Protein AF-A0AA42IYS4-F1 (afdb_monomer_lite)

Secondary structure (DSSP, 8-state):
--HHHHHHHHHHHHHHHHHHHHHHHHHHHHHHHHHHHHHHHHHHHHHHHHHHHHHHHHHHHHHHHHTT---HHHHHHHHHHHHHHHHHHHHHHHHHHHS---HHHHHHHHHHHHHHHHHHHHHHHHHHHHH---HHHHHHHHHHHHHHHHHHHHHHTT-

Foldseek 3Di:
DDPVVVVVVVVVVVVVVVVVVVVVVVVVVVVVVVVLVVVLVVLLVLLVVLLVQLVVLLVVLVVCVVVVHASPVSLVSLVVSLVSLVVSLVVLVVCLVPDDDDPVSNLSSVLSNVLSVLSNLLSVLSNVLSPDPDVVSVVVSVVSNVVSSVSSVVSSVVD

Organism: NCBI:txid3018743

Sequence (159 aa):
MNKYRIKYYMHLLLICLLSVSFCMSILGKSVEAKGIENEIKVFYDEVSNLQKQIASTAESGYINFVHGKDNVNNLKVLAYYGEERNKLEDKLRKYKAETELNKVQLTSIERLITATSYLDLIITNLTSCLSSNEPLVQYELLATNAVSNFLVLQLLDTL

Structure (mmCIF, N/CA/C/O backbone):
data_AF-A0AA42IYS4-F1
#
_entry.id   AF-A0AA42IYS4-F1
#
loop_
_atom_site.group_PDB
_atom_site.id
_atom_site.type_symbol
_atom_site.label_atom_id
_atom_site.label_alt_id
_atom_site.label_comp_id
_atom_site.label_asym_id
_atom_site.label_entity_id
_atom_site.label_seq_id
_atom_site.pdbx_PDB_ins_code
_atom_site.Cartn_x
_atom_site.Cartn_y
_atom_site.Cartn_z
_atom_site.occupancy
_atom_site.B_iso_or_equiv
_atom_site.auth_seq_id
_atom_site.auth_comp_id
_atom_site.auth_asym_id
_atom_site.auth_atom_id
_atom_site.pdbx_PDB_model_num
ATOM 1 N N . MET A 1 1 ? -36.450 -16.185 64.863 1.00 53.59 1 MET A N 1
ATOM 2 C CA . MET A 1 1 ? -35.397 -15.860 63.868 1.00 53.59 1 MET A CA 1
ATOM 3 C C . MET A 1 1 ? -35.059 -14.380 63.953 1.00 53.59 1 MET A C 1
ATOM 5 O O . MET A 1 1 ? -35.958 -13.551 63.936 1.00 53.59 1 MET A O 1
ATOM 9 N N . ASN A 1 2 ? -33.781 -14.053 64.142 1.00 51.50 2 ASN A N 1
ATOM 10 C CA . ASN A 1 2 ? -33.334 -12.723 64.555 1.00 51.50 2 ASN A CA 1
ATOM 11 C C . ASN A 1 2 ? -33.376 -11.738 63.363 1.00 51.50 2 ASN A C 1
AT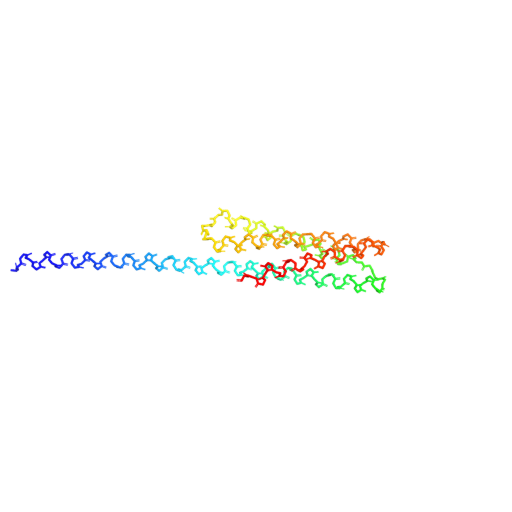OM 13 O O . ASN A 1 2 ? -32.618 -11.918 62.410 1.00 51.50 2 ASN A O 1
ATOM 17 N N . LYS A 1 3 ? -34.257 -10.719 63.393 1.00 56.28 3 LYS A N 1
ATOM 18 C CA . LYS A 1 3 ? -34.474 -9.734 62.298 1.00 56.28 3 LYS A CA 1
ATOM 19 C C . LYS A 1 3 ? -33.176 -9.081 61.793 1.00 56.28 3 LYS A C 1
ATOM 21 O O . LYS A 1 3 ? -33.082 -8.724 60.621 1.00 56.28 3 LYS A O 1
ATOM 26 N N . TYR A 1 4 ? -32.166 -8.976 62.655 1.00 57.12 4 TYR A N 1
ATOM 27 C CA . TYR A 1 4 ? -30.840 -8.450 62.324 1.00 57.12 4 TYR A CA 1
ATOM 28 C C . TYR A 1 4 ? -30.054 -9.335 61.350 1.00 57.12 4 TYR A C 1
ATOM 30 O O . TYR A 1 4 ? -29.372 -8.814 60.473 1.00 57.12 4 TYR A O 1
ATOM 38 N N . ARG A 1 5 ? -30.196 -10.665 61.438 1.00 57.94 5 ARG A N 1
ATOM 39 C CA . ARG A 1 5 ? -29.507 -11.594 60.530 1.00 57.94 5 ARG A CA 1
ATOM 40 C C . ARG A 1 5 ? -30.054 -11.493 59.108 1.00 57.94 5 ARG A C 1
ATOM 42 O O . ARG A 1 5 ? -29.278 -11.476 58.166 1.00 57.94 5 ARG A O 1
ATOM 49 N N . ILE A 1 6 ? -31.372 -11.342 58.954 1.00 70.12 6 ILE A N 1
ATOM 50 C CA . ILE A 1 6 ? -32.026 -11.230 57.637 1.00 70.12 6 ILE A CA 1
ATOM 51 C C . ILE A 1 6 ? -31.569 -9.963 56.898 1.00 70.12 6 ILE A C 1
ATOM 53 O O . ILE A 1 6 ? -31.252 -10.036 55.715 1.00 70.12 6 ILE A O 1
ATOM 57 N N . LYS A 1 7 ? -31.460 -8.818 57.589 1.00 69.81 7 LYS A N 1
ATOM 58 C CA . LYS A 1 7 ? -30.921 -7.583 56.990 1.00 69.81 7 LYS A CA 1
ATOM 59 C C . LYS A 1 7 ? -29.463 -7.740 56.550 1.00 69.81 7 LYS A C 1
ATOM 61 O O . LYS A 1 7 ? -29.108 -7.296 55.464 1.00 69.81 7 LYS A O 1
ATOM 66 N N . TYR A 1 8 ? -28.649 -8.409 57.365 1.00 70.44 8 TYR A N 1
ATOM 67 C CA . TYR A 1 8 ? -27.244 -8.660 57.051 1.00 70.44 8 TYR A CA 1
ATOM 68 C C . TYR A 1 8 ? -27.085 -9.572 55.825 1.00 70.44 8 TYR A C 1
ATOM 70 O O . TYR A 1 8 ? -26.310 -9.259 54.927 1.00 70.44 8 TYR A O 1
ATOM 78 N N . TYR A 1 9 ? -27.882 -10.644 55.734 1.00 73.75 9 TYR A N 1
ATOM 79 C CA . TYR A 1 9 ? -27.903 -11.521 54.559 1.00 73.75 9 TYR A CA 1
ATOM 80 C C . TYR A 1 9 ? -28.376 -10.792 53.296 1.00 73.75 9 TYR A C 1
ATOM 82 O O . TYR A 1 9 ? -27.782 -10.984 52.243 1.00 73.75 9 TYR A O 1
ATOM 90 N N . MET A 1 10 ? -29.376 -9.909 53.399 1.00 72.94 10 MET A N 1
ATOM 91 C CA . MET A 1 10 ? -29.828 -9.082 52.272 1.00 72.94 10 MET A CA 1
ATOM 92 C C . MET A 1 10 ? -28.733 -8.129 51.769 1.00 72.94 10 MET A C 1
ATOM 94 O O . MET A 1 10 ? -28.565 -7.970 50.564 1.00 72.94 10 MET A O 1
ATOM 98 N N . HIS A 1 11 ? -27.969 -7.500 52.669 1.00 71.31 11 HIS A N 1
ATOM 99 C CA . HIS A 1 11 ? -26.867 -6.607 52.283 1.00 71.31 11 HIS A CA 1
ATOM 100 C C . HIS A 1 11 ? -25.689 -7.376 51.677 1.00 71.31 11 HIS A C 1
ATOM 102 O O . HIS A 1 11 ? -25.129 -6.942 50.674 1.00 71.31 11 HIS A O 1
ATOM 108 N N . LEU A 1 12 ? -25.354 -8.543 52.233 1.00 74.81 12 LEU A N 1
ATOM 109 C CA . LEU A 1 12 ? -24.321 -9.418 51.681 1.00 74.81 12 LEU A CA 1
ATOM 110 C C . LEU A 1 12 ? -24.687 -9.888 50.263 1.00 74.81 12 LEU A C 1
ATOM 112 O O . LEU A 1 12 ? -23.852 -9.843 49.365 1.00 74.81 12 LEU A O 1
ATOM 116 N N . LEU A 1 13 ? -25.952 -10.265 50.046 1.00 76.50 13 LEU A N 1
ATOM 117 C CA . LEU A 1 13 ? -26.459 -10.676 48.736 1.00 76.50 13 LEU A CA 1
ATOM 118 C C . LEU A 1 13 ? -26.367 -9.537 47.708 1.00 76.50 13 LEU A C 1
ATOM 120 O O . LEU A 1 13 ? -25.962 -9.765 46.571 1.00 76.50 13 LEU A O 1
ATOM 124 N N . LEU A 1 14 ? -26.690 -8.305 48.117 1.00 80.81 14 LEU A N 1
ATOM 125 C CA . LEU A 1 14 ? -26.590 -7.118 47.265 1.00 80.81 14 LEU A CA 1
ATOM 126 C C . LEU A 1 14 ? -25.138 -6.834 46.847 1.00 80.81 14 LEU A C 1
ATOM 128 O O . LEU A 1 14 ? -24.878 -6.554 45.680 1.00 80.81 14 LEU A O 1
ATOM 132 N N . ILE A 1 15 ? -24.187 -6.955 47.779 1.00 77.00 15 ILE A N 1
ATOM 133 C CA . ILE A 1 15 ? -22.753 -6.780 47.500 1.00 77.00 15 ILE A CA 1
ATOM 134 C C . ILE A 1 15 ? -22.261 -7.851 46.518 1.00 77.00 15 ILE A C 1
ATOM 136 O O . ILE A 1 15 ? -21.532 -7.525 45.584 1.00 77.00 15 ILE A O 1
ATOM 140 N N . CYS A 1 16 ? -22.696 -9.105 46.679 1.00 69.00 16 CYS A N 1
ATOM 141 C CA . CYS A 1 16 ? -22.373 -10.187 45.747 1.00 69.00 16 CYS A CA 1
ATOM 142 C C . CYS A 1 16 ? -22.960 -9.965 44.344 1.00 69.00 16 CYS A C 1
ATOM 144 O O . CYS A 1 16 ? -22.304 -10.262 43.351 1.00 69.00 16 CYS A O 1
ATOM 146 N N . LEU A 1 17 ? -24.175 -9.425 44.232 1.00 70.56 17 LEU A N 1
ATOM 147 C CA . LEU A 1 17 ? -24.788 -9.133 42.931 1.00 70.56 17 LEU A CA 1
ATOM 148 C C . LEU A 1 17 ? -24.080 -7.977 42.210 1.00 70.56 17 LEU A C 1
ATOM 150 O O . LEU A 1 17 ? -23.849 -8.048 41.002 1.00 70.56 17 LEU A O 1
ATOM 154 N N . LEU A 1 18 ? -23.683 -6.939 42.950 1.00 66.75 18 LEU A N 1
ATOM 155 C CA . LEU A 1 18 ? -22.939 -5.804 42.400 1.00 66.75 18 LEU A CA 1
ATOM 156 C C . LEU A 1 18 ? -21.530 -6.202 41.942 1.00 66.75 18 LEU A C 1
ATOM 158 O O . LEU A 1 18 ? -21.090 -5.759 40.882 1.00 66.75 18 LEU A O 1
ATOM 162 N N . SER A 1 19 ? -20.835 -7.068 42.685 1.00 64.50 19 SER A N 1
ATOM 163 C CA . SER A 1 19 ? -19.503 -7.542 42.295 1.00 64.50 19 SER A CA 1
ATOM 164 C C . SER A 1 19 ? -19.539 -8.461 41.073 1.00 64.50 19 SER A C 1
ATOM 166 O O . SER A 1 19 ? -18.687 -8.330 40.196 1.00 64.50 19 SER A O 1
ATOM 168 N N . VAL A 1 20 ? -20.557 -9.319 40.940 1.00 62.84 20 VAL A N 1
ATOM 169 C CA . VAL A 1 20 ? -20.755 -10.135 39.729 1.00 62.84 20 VAL A CA 1
ATOM 170 C C . VAL A 1 20 ? -21.053 -9.256 38.509 1.00 62.84 20 VAL A C 1
ATOM 172 O O . VAL A 1 20 ? -20.449 -9.455 37.456 1.00 62.84 20 VAL A O 1
ATOM 175 N N . SER A 1 21 ? -21.913 -8.240 38.644 1.00 56.97 21 SER A N 1
ATOM 176 C CA . SER A 1 21 ? -22.195 -7.297 37.551 1.00 56.97 21 SER A CA 1
ATOM 177 C C . SER A 1 21 ? -20.960 -6.487 37.144 1.00 56.97 21 SER A C 1
ATOM 179 O O . SER A 1 21 ? -20.757 -6.240 35.957 1.00 56.97 21 SER A O 1
ATOM 181 N N . PHE A 1 22 ? -20.123 -6.087 38.105 1.00 55.88 22 PHE A N 1
ATOM 182 C CA . PHE A 1 22 ? -18.884 -5.360 37.833 1.00 55.88 22 PHE A CA 1
ATOM 183 C C . PHE A 1 22 ? -17.851 -6.241 37.110 1.00 55.88 22 PHE A C 1
ATOM 185 O O . PHE A 1 22 ? -17.255 -5.807 36.124 1.00 55.88 22 PHE A O 1
ATOM 192 N N . CYS A 1 23 ? -17.699 -7.503 37.524 1.00 55.66 23 CYS A N 1
ATOM 193 C CA . CYS A 1 23 ? -16.822 -8.470 36.857 1.00 55.66 23 CYS A CA 1
ATOM 194 C C . CYS A 1 23 ? -17.266 -8.783 35.417 1.00 55.66 23 CYS A C 1
ATOM 196 O O . CYS A 1 23 ? -16.421 -8.863 34.526 1.00 55.66 23 CYS A O 1
ATOM 198 N N . MET A 1 24 ? -18.574 -8.911 35.161 1.00 56.88 24 MET A N 1
ATOM 199 C CA . MET A 1 24 ? -19.095 -9.166 33.809 1.00 56.88 24 MET A CA 1
ATOM 200 C C . MET A 1 24 ? -18.868 -7.981 32.857 1.00 56.88 24 MET A C 1
ATOM 202 O O . MET A 1 24 ? -18.517 -8.191 31.698 1.00 56.88 24 MET A O 1
ATOM 206 N N . SER A 1 25 ? -18.9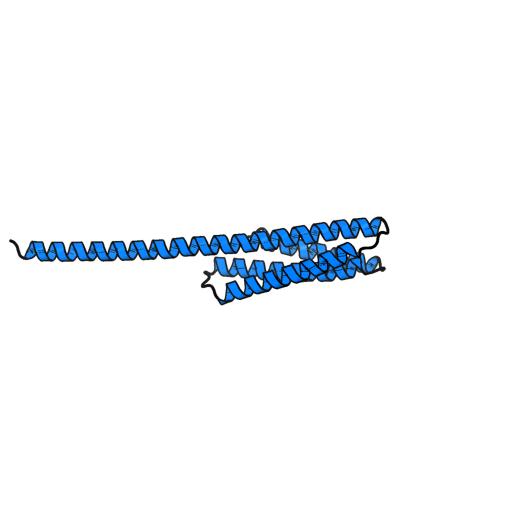75 -6.740 33.346 1.00 59.75 25 SER A N 1
ATOM 207 C CA . SER A 1 25 ? -18.674 -5.533 32.558 1.00 59.75 25 SER A CA 1
ATOM 208 C C . SER A 1 25 ? -17.192 -5.412 32.182 1.00 59.75 25 SER A C 1
ATOM 210 O O . SER A 1 25 ? -16.865 -4.901 31.112 1.00 59.75 25 SER A O 1
ATOM 212 N N . ILE A 1 26 ? -16.283 -5.891 33.040 1.00 57.94 26 ILE A N 1
ATOM 213 C CA . ILE A 1 26 ? -14.841 -5.932 32.747 1.00 57.94 26 ILE A CA 1
ATOM 214 C C . ILE A 1 26 ? -14.534 -7.015 31.704 1.00 57.94 26 ILE A C 1
ATOM 216 O O . ILE A 1 26 ? -13.778 -6.768 30.764 1.00 57.94 26 ILE A O 1
ATOM 220 N N . LEU A 1 27 ? -15.157 -8.191 31.831 1.00 49.78 27 LEU A N 1
ATOM 221 C CA . LEU A 1 27 ? -15.004 -9.287 30.874 1.00 49.78 27 LEU A CA 1
ATOM 222 C C . LEU A 1 27 ? -15.511 -8.903 29.475 1.00 49.78 27 LEU A C 1
ATOM 224 O O . LEU A 1 27 ? -14.774 -9.105 28.512 1.00 49.78 27 LEU A O 1
ATOM 228 N N . GLY A 1 28 ? -16.689 -8.277 29.358 1.00 52.91 28 GLY A N 1
ATOM 229 C CA . GLY A 1 28 ? -17.232 -7.801 28.076 1.00 52.91 28 GLY A CA 1
ATOM 230 C C . GLY A 1 28 ? -16.286 -6.849 27.334 1.00 52.91 28 GLY A C 1
ATOM 231 O O . GLY A 1 28 ? -15.951 -7.092 26.177 1.00 52.91 28 GLY A O 1
ATOM 232 N N . LYS A 1 29 ? -15.740 -5.848 28.038 1.00 52.69 29 LYS A N 1
ATOM 233 C CA . LYS A 1 29 ? -14.774 -4.894 27.465 1.00 52.69 29 LYS A CA 1
ATOM 234 C C . LYS A 1 29 ? -13.452 -5.545 27.055 1.00 52.69 29 LYS A C 1
ATOM 236 O O . LYS A 1 29 ? -12.855 -5.154 26.058 1.00 52.69 29 LYS A O 1
ATOM 241 N N . SER A 1 30 ? -12.983 -6.547 27.804 1.00 52.88 30 SER A N 1
ATOM 242 C CA . SER A 1 30 ? -11.754 -7.278 27.458 1.00 52.88 30 SER A CA 1
ATOM 243 C C . SER A 1 30 ? -11.903 -8.199 26.241 1.00 52.88 30 SER A C 1
ATOM 245 O O . SER A 1 30 ? -10.930 -8.417 25.521 1.00 52.88 30 SER A O 1
ATOM 247 N N . VAL A 1 31 ? -13.104 -8.734 25.994 1.00 59.66 31 VAL A N 1
ATOM 248 C CA . VAL A 1 31 ? -13.393 -9.572 24.821 1.00 59.66 31 VAL A CA 1
ATOM 249 C C . VAL A 1 31 ? -13.538 -8.705 23.567 1.00 59.66 31 VAL A C 1
ATOM 251 O O . VAL A 1 31 ? -12.959 -9.048 22.539 1.00 59.66 31 VAL A O 1
ATOM 254 N N . GLU A 1 32 ? -14.209 -7.552 23.662 1.00 59.09 32 GLU A N 1
ATOM 255 C CA . GLU A 1 32 ? -14.271 -6.563 22.572 1.00 59.09 32 GLU A CA 1
ATOM 256 C C . GLU A 1 32 ? -12.885 -6.003 22.218 1.00 59.09 32 GLU A C 1
ATOM 258 O O . GLU A 1 32 ? -12.536 -5.926 21.040 1.00 59.09 32 GLU A O 1
ATOM 263 N N . ALA A 1 33 ? -12.042 -5.706 23.216 1.00 60.22 33 ALA A N 1
ATOM 264 C CA . ALA A 1 33 ? -10.673 -5.243 22.983 1.00 60.22 33 ALA A CA 1
ATOM 265 C C . ALA A 1 33 ? -9.822 -6.262 22.197 1.00 60.22 33 ALA A C 1
ATOM 267 O O . ALA A 1 33 ? -9.107 -5.870 21.276 1.00 60.22 33 ALA A O 1
ATOM 268 N N . LYS A 1 34 ? -9.954 -7.567 22.490 1.00 66.44 34 LYS A N 1
ATOM 269 C CA . LYS A 1 34 ? -9.283 -8.635 21.721 1.00 66.44 34 LYS A CA 1
ATOM 270 C C . LYS A 1 34 ? -9.794 -8.750 20.283 1.00 66.44 34 LYS A C 1
ATOM 272 O O . LYS A 1 34 ? -9.026 -9.113 19.397 1.00 66.44 34 LYS A O 1
ATOM 277 N N . GLY A 1 35 ? -11.074 -8.457 20.048 1.00 82.75 35 GLY A N 1
ATOM 278 C CA . GLY A 1 35 ? -11.645 -8.413 18.700 1.00 82.75 35 GLY A CA 1
ATOM 279 C C . GLY A 1 35 ? -11.030 -7.295 17.858 1.00 82.75 35 GLY A C 1
ATOM 280 O O . GLY A 1 35 ? -10.578 -7.544 16.745 1.00 82.75 35 GLY A O 1
ATOM 281 N N . ILE A 1 36 ? -10.929 -6.090 18.427 1.00 88.00 36 ILE A N 1
ATOM 282 C CA . ILE A 1 36 ? -10.369 -4.916 17.740 1.00 88.00 36 ILE A CA 1
ATOM 283 C C . ILE A 1 36 ? -8.882 -5.105 17.419 1.00 88.00 36 ILE A C 1
ATOM 285 O O . ILE A 1 36 ? -8.445 -4.762 16.323 1.00 88.00 36 ILE A O 1
ATOM 289 N N . GLU A 1 37 ? -8.098 -5.652 18.351 1.00 88.31 37 GLU A N 1
ATOM 290 C CA . GLU A 1 37 ? -6.670 -5.919 18.126 1.00 88.31 37 GLU A CA 1
ATOM 291 C C . GLU A 1 37 ? -6.440 -6.941 17.006 1.00 88.31 37 GLU A C 1
ATOM 293 O O . GLU A 1 37 ? -5.554 -6.750 16.171 1.00 88.31 37 GLU A O 1
ATOM 298 N N . ASN A 1 38 ? -7.266 -7.990 16.938 1.00 91.31 38 ASN A N 1
ATOM 299 C CA . ASN A 1 38 ? -7.209 -8.951 15.839 1.00 91.31 38 ASN A CA 1
ATOM 300 C C . ASN A 1 38 ? -7.557 -8.306 14.494 1.00 91.31 38 ASN A C 1
ATOM 302 O O . ASN A 1 38 ? -6.872 -8.574 13.513 1.00 91.31 38 ASN A O 1
ATOM 306 N N . GLU A 1 39 ? -8.570 -7.442 14.440 1.00 93.69 39 GLU A N 1
ATOM 307 C CA . GLU A 1 39 ? -8.955 -6.768 13.194 1.00 93.69 39 GLU A CA 1
ATOM 308 C C . GLU A 1 39 ? -7.850 -5.823 12.696 1.00 93.69 39 GLU A C 1
ATOM 310 O O . GLU A 1 39 ? -7.493 -5.831 11.520 1.00 93.69 39 GLU A O 1
ATOM 315 N N . ILE A 1 40 ? -7.224 -5.064 13.605 1.00 94.00 40 ILE A N 1
ATOM 3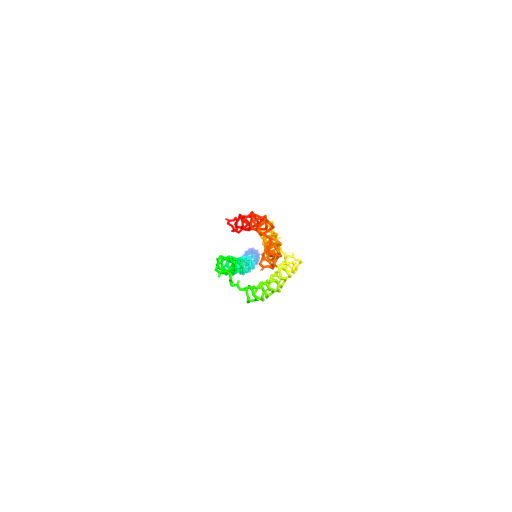16 C CA . ILE A 1 40 ? -6.062 -4.220 13.280 1.00 94.00 40 ILE A CA 1
ATOM 317 C C 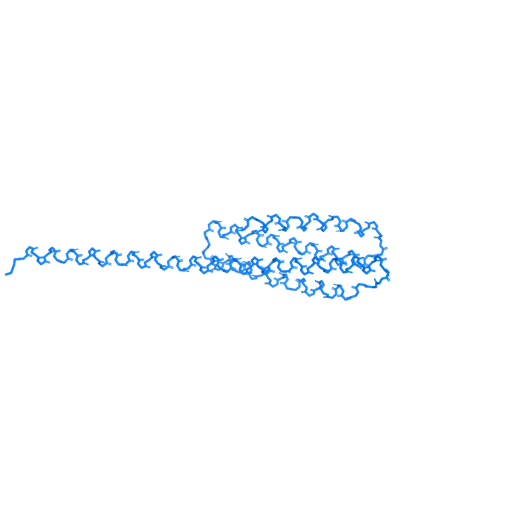. ILE A 1 40 ? -4.915 -5.069 12.726 1.00 94.00 40 ILE A C 1
ATOM 319 O O . ILE A 1 40 ? -4.264 -4.668 11.761 1.00 94.00 40 ILE A O 1
ATOM 323 N N . LYS A 1 41 ? -4.682 -6.253 13.300 1.00 94.44 41 LYS A N 1
ATOM 324 C CA . LYS A 1 41 ? -3.672 -7.186 12.800 1.00 94.44 41 LYS A CA 1
ATOM 325 C C . LYS A 1 41 ? -4.010 -7.712 11.401 1.00 94.44 41 LYS A C 1
ATOM 327 O O . LYS A 1 41 ? -3.118 -7.788 10.565 1.00 94.44 41 LYS A O 1
ATOM 332 N N . VAL A 1 42 ? -5.275 -8.026 11.123 1.00 96.12 42 VAL A N 1
ATOM 333 C CA . VAL A 1 42 ? -5.710 -8.429 9.775 1.00 96.12 42 VAL A CA 1
ATOM 334 C C . VAL A 1 42 ? -5.443 -7.308 8.772 1.00 96.12 42 VAL A C 1
ATOM 336 O O . VAL A 1 42 ? -4.836 -7.561 7.735 1.00 96.12 42 VAL A O 1
ATOM 339 N N . PHE A 1 43 ? -5.793 -6.060 9.097 1.00 97.38 43 PHE A N 1
ATOM 340 C CA . PHE A 1 43 ? -5.469 -4.927 8.227 1.00 97.38 43 PHE A CA 1
ATOM 341 C C . PHE A 1 43 ? -3.964 -4.756 8.016 1.00 97.38 43 PHE A C 1
ATOM 343 O O . PHE A 1 43 ? -3.531 -4.482 6.898 1.00 97.38 43 PHE A O 1
ATOM 350 N N . TYR A 1 44 ? -3.160 -4.925 9.066 1.00 96.38 44 TYR A N 1
ATOM 351 C CA . TYR A 1 44 ? -1.705 -4.909 8.951 1.00 96.38 44 TYR A CA 1
ATOM 352 C C . TYR A 1 44 ? -1.202 -5.971 7.966 1.00 96.38 44 TYR A C 1
ATOM 354 O O . TYR A 1 44 ? -0.426 -5.650 7.063 1.00 96.38 44 TYR A O 1
ATOM 362 N N . ASP A 1 45 ? -1.668 -7.214 8.105 1.00 96.75 45 ASP A N 1
ATOM 363 C CA . ASP A 1 45 ? -1.277 -8.322 7.234 1.00 96.75 45 ASP A CA 1
ATOM 364 C C . ASP A 1 45 ? -1.703 -8.056 5.777 1.00 96.75 45 ASP A C 1
ATOM 366 O O . ASP A 1 45 ? -0.923 -8.304 4.854 1.00 96.75 45 ASP A O 1
ATOM 370 N N . GLU A 1 46 ? -2.890 -7.477 5.558 1.00 97.50 46 GLU A N 1
ATOM 371 C CA . GLU A 1 46 ? -3.376 -7.067 4.233 1.00 97.50 46 GLU A CA 1
ATOM 372 C C . GLU A 1 46 ? -2.496 -5.965 3.609 1.00 97.50 46 GLU A C 1
ATOM 374 O O . GLU A 1 46 ? -2.054 -6.113 2.465 1.00 97.50 46 GLU A O 1
ATOM 379 N N . VAL A 1 47 ? -2.168 -4.898 4.355 1.00 97.19 47 VAL A N 1
ATOM 380 C CA . VAL A 1 47 ? -1.283 -3.813 3.877 1.00 97.19 47 VAL A CA 1
ATOM 381 C C . VAL A 1 47 ? 0.125 -4.344 3.589 1.00 97.19 47 VAL A C 1
ATOM 383 O O . VAL A 1 47 ? 0.701 -4.037 2.544 1.00 97.19 47 VAL A O 1
ATOM 386 N N . SER A 1 48 ? 0.678 -5.167 4.485 1.00 95.69 48 SER A N 1
ATOM 387 C CA . SER A 1 48 ? 2.008 -5.768 4.327 1.00 95.69 48 SER A CA 1
ATOM 388 C C . SER A 1 48 ? 2.068 -6.690 3.109 1.00 95.69 48 SER A C 1
ATOM 390 O O . SER A 1 48 ? 3.024 -6.650 2.332 1.00 95.69 48 SER A O 1
ATOM 392 N N . ASN A 1 49 ? 1.039 -7.512 2.900 1.00 97.06 49 ASN A N 1
ATOM 393 C CA . ASN A 1 49 ? 0.976 -8.389 1.740 1.00 97.06 49 ASN A CA 1
ATOM 394 C C . ASN A 1 49 ? 0.900 -7.588 0.433 1.00 97.06 49 ASN A C 1
ATOM 396 O O . ASN A 1 49 ? 1.643 -7.879 -0.506 1.00 97.06 49 ASN A O 1
ATOM 400 N N . LEU A 1 50 ? 0.071 -6.543 0.392 1.00 96.62 50 LEU A N 1
ATOM 401 C CA . LEU A 1 50 ? -0.040 -5.675 -0.776 1.00 96.62 50 LEU A CA 1
ATOM 402 C C . LEU A 1 50 ? 1.290 -4.965 -1.083 1.00 96.62 50 LEU A C 1
ATOM 404 O O . LEU A 1 50 ? 1.728 -4.938 -2.232 1.00 96.62 50 LEU A O 1
ATOM 408 N N . GLN A 1 51 ? 1.991 -4.474 -0.057 1.00 95.44 51 GLN A N 1
ATOM 409 C CA . GLN A 1 51 ? 3.327 -3.889 -0.193 1.00 95.44 51 GLN A CA 1
ATOM 410 C C . GLN A 1 51 ? 4.334 -4.876 -0.808 1.00 95.44 51 GLN A C 1
ATOM 412 O O . GLN A 1 51 ? 5.048 -4.521 -1.748 1.00 95.44 51 GLN A O 1
ATOM 417 N N . LYS A 1 52 ? 4.364 -6.129 -0.338 1.00 93.75 52 LYS A N 1
ATOM 418 C CA . LYS A 1 52 ? 5.240 -7.182 -0.890 1.00 93.75 52 LYS A CA 1
ATOM 419 C C . LYS A 1 52 ? 4.916 -7.498 -2.350 1.00 93.75 52 LYS A C 1
ATOM 421 O O . LYS A 1 52 ? 5.824 -7.660 -3.163 1.00 93.75 52 LYS A O 1
ATOM 426 N N . GLN A 1 53 ? 3.633 -7.563 -2.693 1.00 94.50 53 GLN A N 1
ATOM 427 C CA . GLN A 1 53 ? 3.170 -7.812 -4.058 1.00 94.50 53 GLN A CA 1
ATOM 428 C C . GLN A 1 53 ? 3.569 -6.683 -5.024 1.00 94.50 53 GLN A C 1
ATOM 430 O O . GLN A 1 53 ? 4.046 -6.946 -6.134 1.00 94.50 53 GLN A O 1
ATOM 435 N N . ILE A 1 54 ? 3.447 -5.426 -4.588 1.00 93.69 54 ILE A N 1
ATOM 436 C CA . ILE A 1 54 ? 3.896 -4.253 -5.348 1.00 93.69 54 ILE A CA 1
ATOM 437 C C . ILE A 1 54 ? 5.421 -4.277 -5.520 1.00 93.69 54 ILE A C 1
ATOM 439 O O . ILE A 1 54 ? 5.910 -4.093 -6.634 1.00 93.69 54 ILE A O 1
ATOM 443 N N . ALA A 1 55 ? 6.175 -4.572 -4.456 1.00 88.25 55 ALA A N 1
ATOM 444 C CA . ALA A 1 55 ? 7.634 -4.668 -4.509 1.00 88.25 55 ALA A CA 1
ATOM 445 C C . ALA A 1 55 ? 8.115 -5.756 -5.486 1.00 88.25 55 ALA A C 1
ATOM 447 O O . ALA A 1 55 ? 8.997 -5.504 -6.305 1.00 88.25 55 ALA A O 1
ATOM 448 N N . SER A 1 56 ? 7.484 -6.934 -5.474 1.00 89.75 56 SER A N 1
ATOM 449 C CA . SER A 1 56 ? 7.781 -8.007 -6.434 1.00 89.75 56 SER A CA 1
ATOM 450 C C . SER A 1 56 ? 7.481 -7.593 -7.882 1.00 89.75 56 SER A C 1
ATOM 452 O O . SER A 1 56 ? 8.223 -7.935 -8.804 1.00 89.75 56 SER A O 1
ATOM 454 N N . THR A 1 57 ? 6.433 -6.792 -8.097 1.00 92.81 57 THR A N 1
ATOM 455 C CA . THR A 1 57 ? 6.108 -6.260 -9.431 1.00 92.81 57 THR A CA 1
ATOM 456 C C . THR A 1 57 ? 7.124 -5.214 -9.887 1.00 92.81 57 THR A C 1
ATOM 458 O O . THR A 1 57 ? 7.480 -5.186 -11.064 1.00 92.81 57 THR A O 1
ATOM 461 N N . ALA A 1 58 ? 7.638 -4.390 -8.968 1.00 87.25 58 ALA A N 1
ATOM 462 C CA . ALA A 1 58 ? 8.725 -3.456 -9.250 1.00 87.25 58 ALA A CA 1
ATOM 463 C C . ALA A 1 58 ? 10.009 -4.189 -9.670 1.00 87.25 58 ALA A C 1
ATOM 465 O O . ALA A 1 58 ? 10.632 -3.813 -10.662 1.00 87.25 58 ALA A O 1
ATOM 466 N N . GLU A 1 59 ? 10.369 -5.265 -8.964 1.00 85.06 59 GLU A N 1
ATOM 467 C CA . GLU A 1 59 ? 11.516 -6.115 -9.300 1.00 85.06 59 GLU A CA 1
ATOM 468 C C . GLU A 1 59 ? 11.356 -6.753 -10.688 1.00 85.06 59 GLU A C 1
ATOM 470 O O . GLU A 1 59 ? 12.224 -6.602 -11.548 1.00 85.06 59 GLU A O 1
ATOM 475 N N . SER A 1 60 ? 10.210 -7.395 -10.943 1.00 91.19 60 SER A N 1
ATOM 476 C CA . SER A 1 60 ? 9.863 -7.955 -12.257 1.00 91.19 60 SER A CA 1
ATOM 477 C C . SER A 1 60 ? 9.927 -6.897 -13.366 1.00 91.19 60 SER A C 1
ATOM 479 O O . SER A 1 60 ? 10.478 -7.138 -14.443 1.00 91.19 60 SER A O 1
ATOM 481 N N . GLY A 1 61 ? 9.408 -5.696 -13.099 1.00 87.44 61 GLY A N 1
ATOM 482 C CA . GLY A 1 61 ? 9.415 -4.582 -14.040 1.00 87.44 61 GLY A CA 1
ATOM 483 C C . GLY A 1 61 ? 10.817 -4.087 -14.382 1.00 87.44 61 GLY A C 1
ATOM 484 O O . GLY A 1 61 ? 11.132 -3.867 -15.554 1.00 87.44 61 GLY A O 1
ATOM 485 N N . TYR A 1 62 ? 11.683 -3.986 -13.374 1.00 82.38 62 TYR A N 1
ATOM 486 C CA . TYR A 1 62 ? 13.090 -3.648 -13.559 1.00 82.38 62 TYR A CA 1
ATOM 487 C C . TYR A 1 62 ? 13.838 -4.720 -14.360 1.00 82.38 62 TYR A C 1
ATOM 489 O O . TYR A 1 62 ? 14.570 -4.395 -15.294 1.00 82.38 62 TYR A O 1
ATOM 497 N N . ILE A 1 63 ? 13.615 -6.004 -14.059 1.00 86.88 63 ILE A N 1
ATOM 498 C CA . ILE A 1 63 ? 14.203 -7.115 -14.818 1.00 86.88 63 ILE A CA 1
ATOM 499 C C . ILE A 1 63 ? 13.780 -7.040 -16.288 1.00 86.88 63 ILE A C 1
ATOM 501 O O . ILE A 1 63 ? 14.625 -7.206 -17.170 1.00 86.88 63 ILE A O 1
ATOM 505 N N . ASN A 1 64 ? 12.502 -6.780 -16.572 1.00 87.31 64 ASN A N 1
ATOM 506 C CA . ASN A 1 64 ? 12.029 -6.622 -17.944 1.00 87.31 64 ASN A CA 1
ATOM 507 C C . ASN A 1 64 ? 12.705 -5.442 -18.639 1.00 87.31 64 ASN A C 1
ATOM 509 O O . ASN A 1 64 ? 13.191 -5.608 -19.755 1.00 87.31 64 ASN A O 1
ATOM 513 N N . PHE A 1 65 ? 12.817 -4.299 -17.960 1.00 81.06 65 PHE A N 1
ATOM 514 C CA . PHE A 1 65 ? 13.507 -3.124 -18.484 1.00 81.06 65 PHE A CA 1
ATOM 515 C C . PHE A 1 65 ? 14.968 -3.422 -18.859 1.00 81.06 65 PHE A C 1
ATOM 517 O O . PHE A 1 65 ? 15.368 -3.189 -19.998 1.00 81.06 65 PHE A O 1
ATOM 524 N N . VAL A 1 66 ? 15.747 -4.014 -17.946 1.00 83.12 66 VAL A N 1
ATOM 525 C CA . VAL A 1 66 ? 17.164 -4.356 -18.180 1.00 83.12 66 VAL A CA 1
ATOM 526 C C . VAL A 1 66 ? 17.336 -5.329 -19.354 1.00 83.12 66 VAL A C 1
ATOM 528 O O . VAL A 1 66 ? 18.321 -5.249 -20.084 1.00 83.12 66 VAL A O 1
ATOM 531 N N . HIS A 1 67 ? 16.372 -6.227 -19.569 1.00 86.62 67 HIS A N 1
ATOM 532 C CA . HIS A 1 67 ? 16.400 -7.204 -20.661 1.00 86.62 67 HIS A CA 1
ATOM 533 C C . HIS A 1 67 ? 15.647 -6.755 -21.926 1.00 86.62 67 HIS A C 1
ATOM 535 O O . HIS A 1 67 ? 15.455 -7.574 -22.826 1.00 86.62 67 HIS A O 1
ATOM 541 N N . GLY A 1 68 ? 15.196 -5.498 -22.007 1.00 82.31 68 GLY A N 1
ATOM 542 C CA . GLY A 1 68 ? 14.473 -4.971 -23.170 1.00 82.31 68 GLY A CA 1
ATOM 543 C C . GLY A 1 68 ? 13.131 -5.662 -23.448 1.00 82.31 68 GLY A C 1
ATOM 544 O O . GLY A 1 68 ? 12.706 -5.740 -24.600 1.00 82.31 68 GLY A O 1
ATOM 545 N N . LYS A 1 69 ? 12.478 -6.204 -22.416 1.00 89.38 69 LYS A N 1
ATOM 546 C CA . LYS A 1 69 ? 11.144 -6.814 -22.492 1.00 89.38 69 LYS A CA 1
ATOM 547 C C . LYS A 1 69 ? 10.066 -5.780 -22.181 1.00 89.38 69 LYS A C 1
ATOM 549 O O . LYS A 1 69 ? 10.282 -4.870 -21.383 1.00 89.38 69 LYS A O 1
ATOM 554 N N . ASP A 1 70 ? 8.885 -5.953 -22.772 1.00 89.44 70 ASP A N 1
ATOM 555 C CA . ASP A 1 70 ? 7.739 -5.107 -22.447 1.00 89.44 70 ASP A CA 1
ATOM 556 C C . ASP A 1 70 ? 7.249 -5.322 -21.002 1.00 89.44 70 ASP A C 1
ATOM 558 O O . ASP A 1 70 ? 7.520 -6.336 -20.351 1.00 89.44 70 ASP A O 1
ATOM 562 N N . ASN A 1 71 ? 6.513 -4.335 -20.491 1.00 92.88 71 ASN A N 1
ATOM 563 C CA . ASN A 1 71 ? 5.954 -4.343 -19.142 1.00 92.88 71 ASN A CA 1
ATOM 564 C C . ASN A 1 71 ? 4.426 -4.463 -19.120 1.00 92.88 71 ASN A C 1
ATOM 566 O O . ASN A 1 71 ? 3.807 -4.160 -18.102 1.00 92.88 71 ASN A O 1
ATOM 570 N N . VAL A 1 72 ? 3.792 -4.938 -20.198 1.00 95.19 72 VAL A N 1
ATOM 571 C CA . VAL A 1 72 ? 2.320 -4.949 -20.315 1.00 95.19 72 VAL A CA 1
ATOM 572 C C . VAL A 1 72 ? 1.667 -5.739 -19.178 1.00 95.19 72 VAL A C 1
ATOM 574 O O . VAL A 1 72 ? 0.667 -5.302 -18.608 1.00 95.19 72 VAL A O 1
ATOM 577 N N . ASN A 1 73 ? 2.240 -6.886 -18.808 1.00 95.25 73 ASN A N 1
ATOM 578 C CA . ASN A 1 73 ? 1.718 -7.700 -17.708 1.00 95.25 73 ASN A CA 1
ATOM 579 C C . ASN A 1 73 ? 1.929 -7.035 -16.342 1.00 95.25 73 ASN A C 1
ATOM 581 O O . ASN A 1 73 ? 1.000 -7.011 -15.539 1.00 95.25 73 ASN A O 1
ATOM 585 N N . ASN A 1 74 ? 3.105 -6.446 -16.099 1.00 94.12 74 ASN A N 1
ATOM 586 C CA . ASN A 1 74 ? 3.389 -5.738 -14.848 1.00 94.12 74 ASN A CA 1
ATOM 587 C C . ASN A 1 74 ? 2.444 -4.536 -14.668 1.00 94.12 74 ASN A C 1
ATOM 589 O O . ASN A 1 74 ? 1.920 -4.331 -13.579 1.00 94.12 74 ASN A O 1
ATOM 593 N N . LEU A 1 75 ? 2.138 -3.801 -15.742 1.00 96.62 75 LEU A N 1
ATOM 594 C CA . LEU A 1 75 ? 1.181 -2.689 -15.720 1.00 96.62 75 LEU A CA 1
ATOM 595 C C . LEU A 1 75 ? -0.247 -3.145 -15.376 1.00 96.62 75 LEU A C 1
ATOM 597 O O . LEU A 1 75 ? -0.918 -2.503 -14.571 1.00 96.62 75 LEU A O 1
ATOM 601 N N . LYS A 1 76 ? -0.711 -4.278 -15.925 1.00 97.31 76 LYS A N 1
ATOM 602 C CA . LYS A 1 76 ? -2.021 -4.857 -15.565 1.00 97.31 76 LYS A CA 1
ATOM 603 C C . LYS A 1 76 ? -2.081 -5.276 -14.096 1.00 97.31 76 LYS A C 1
ATOM 605 O O . LYS A 1 76 ? -3.091 -5.053 -13.436 1.00 97.31 76 LYS A O 1
ATOM 610 N N . VAL A 1 77 ? -1.001 -5.871 -13.592 1.00 96.88 77 VAL A N 1
ATOM 611 C CA . VAL A 1 77 ? -0.888 -6.285 -12.188 1.00 96.88 77 VAL A CA 1
ATOM 612 C C . VAL A 1 77 ? -0.888 -5.068 -11.255 1.00 96.88 77 VAL A C 1
ATOM 614 O O . VAL A 1 77 ? -1.600 -5.075 -10.255 1.00 96.88 77 VAL A O 1
ATOM 617 N N . LEU A 1 78 ? -0.177 -3.990 -11.605 1.00 96.75 78 LEU A N 1
ATOM 618 C CA . LEU A 1 78 ? -0.205 -2.735 -10.843 1.00 96.75 78 LEU A CA 1
ATOM 619 C C . LEU A 1 78 ? -1.598 -2.094 -10.821 1.00 96.75 78 LEU A C 1
ATOM 621 O O . LEU A 1 78 ? -2.019 -1.621 -9.770 1.00 96.75 78 LEU A O 1
ATOM 625 N N . ALA A 1 79 ? -2.330 -2.117 -11.939 1.00 97.62 79 ALA A N 1
ATOM 626 C CA . ALA A 1 79 ? -3.707 -1.625 -11.982 1.00 97.62 79 ALA A CA 1
ATOM 627 C C . ALA A 1 79 ? -4.624 -2.415 -11.030 1.00 97.62 79 ALA A C 1
ATOM 629 O O . ALA A 1 79 ? -5.360 -1.815 -10.249 1.00 97.62 79 ALA A O 1
ATOM 630 N N . TYR A 1 80 ? -4.513 -3.748 -11.028 1.00 97.88 80 TYR A N 1
ATOM 631 C CA . TYR A 1 80 ? -5.227 -4.610 -10.082 1.00 97.88 80 TYR A CA 1
ATOM 632 C C . TYR A 1 80 ? -4.880 -4.277 -8.621 1.00 97.88 80 TYR A C 1
ATOM 634 O O . TYR A 1 80 ? -5.775 -4.114 -7.793 1.00 97.88 80 TYR A O 1
ATOM 642 N N . TYR A 1 81 ? -3.597 -4.096 -8.293 1.00 97.19 81 TYR A N 1
ATOM 643 C CA . TYR A 1 81 ? -3.199 -3.691 -6.939 1.00 97.19 81 TYR A CA 1
ATOM 644 C C . TYR A 1 81 ? -3.665 -2.279 -6.571 1.00 97.19 81 TYR A C 1
ATOM 646 O O . TYR A 1 81 ? -3.920 -2.022 -5.397 1.00 97.19 81 TYR A O 1
ATOM 654 N N . GLY A 1 82 ? -3.845 -1.385 -7.546 1.00 97.69 82 GLY A N 1
ATOM 655 C CA . GLY A 1 82 ? -4.500 -0.093 -7.344 1.00 97.69 82 GLY A CA 1
ATOM 656 C C . GLY A 1 82 ? -5.946 -0.242 -6.868 1.00 97.69 82 GLY A C 1
ATOM 657 O O . GLY A 1 82 ? -6.352 0.424 -5.915 1.00 97.69 82 GLY A O 1
ATOM 658 N N . GLU A 1 83 ? -6.707 -1.157 -7.469 1.00 97.94 83 GLU A N 1
ATOM 659 C CA . GLU A 1 83 ? -8.078 -1.459 -7.041 1.00 97.94 83 GLU A CA 1
ATOM 660 C C . GLU A 1 83 ? -8.126 -2.102 -5.649 1.00 97.94 83 GLU A C 1
ATOM 662 O O . GLU A 1 83 ? -8.938 -1.700 -4.814 1.00 97.94 83 GLU A O 1
ATOM 667 N N . GLU A 1 84 ? -7.247 -3.068 -5.371 1.00 97.88 84 GLU A N 1
ATOM 668 C CA . GLU A 1 84 ? -7.164 -3.709 -4.051 1.00 97.88 84 GLU A CA 1
ATOM 669 C C . GLU A 1 84 ? -6.755 -2.712 -2.959 1.00 97.88 84 GLU A C 1
ATOM 671 O O . GLU A 1 84 ? -7.345 -2.709 -1.876 1.00 97.88 84 GLU A O 1
ATOM 676 N N . ARG A 1 85 ? -5.822 -1.797 -3.261 1.00 97.75 85 ARG A N 1
ATOM 677 C CA . ARG A 1 85 ? -5.451 -0.689 -2.371 1.00 97.75 85 ARG A CA 1
ATOM 678 C C . ARG A 1 85 ? -6.657 0.183 -2.046 1.00 97.75 85 ARG A C 1
ATOM 680 O O . ARG A 1 85 ? -6.881 0.463 -0.872 1.00 97.75 85 ARG A O 1
ATOM 687 N N . ASN A 1 86 ? -7.436 0.591 -3.051 1.00 98.00 86 ASN A N 1
ATOM 688 C CA . ASN A 1 86 ? -8.621 1.432 -2.845 1.00 98.00 86 ASN A CA 1
ATOM 689 C C . ASN A 1 86 ? -9.638 0.751 -1.923 1.00 98.00 86 ASN A C 1
ATOM 691 O O . ASN A 1 86 ? -10.093 1.353 -0.954 1.00 98.00 86 ASN A O 1
ATOM 695 N N . LYS A 1 87 ? -9.931 -0.535 -2.163 1.00 97.94 87 LYS A N 1
ATOM 696 C CA . LYS A 1 87 ? -10.831 -1.317 -1.299 1.00 97.94 87 LYS A CA 1
ATOM 697 C C . LYS A 1 87 ? -10.322 -1.380 0.141 1.00 97.94 87 LYS A C 1
ATOM 699 O O . LYS A 1 87 ? -11.117 -1.278 1.073 1.00 97.94 87 LYS A O 1
ATOM 704 N N . LEU A 1 88 ? -9.017 -1.571 0.334 1.00 97.69 88 LEU A N 1
ATOM 705 C CA . LEU A 1 88 ? -8.401 -1.631 1.658 1.00 97.69 88 LEU A CA 1
ATOM 706 C C . LEU A 1 88 ? -8.454 -0.278 2.380 1.00 97.69 88 LEU A C 1
ATOM 708 O O . LEU A 1 88 ? -8.813 -0.221 3.555 1.00 97.69 88 LEU A O 1
ATOM 712 N N . GLU A 1 89 ? -8.155 0.813 1.677 1.00 97.69 89 GLU A N 1
ATOM 713 C CA . GLU A 1 89 ? -8.246 2.166 2.226 1.00 97.69 89 GLU A CA 1
ATOM 714 C C . GLU A 1 89 ? -9.688 2.509 2.639 1.00 97.69 89 GLU A C 1
ATOM 716 O O . GLU A 1 89 ? -9.910 3.014 3.743 1.00 97.69 89 GLU A O 1
ATOM 721 N N . ASP A 1 90 ? -10.677 2.158 1.815 1.00 98.12 90 ASP A N 1
ATOM 722 C CA . ASP A 1 90 ? -12.096 2.343 2.132 1.00 98.12 90 ASP A CA 1
ATOM 723 C C . ASP A 1 90 ? -12.517 1.531 3.363 1.00 98.12 90 ASP A C 1
ATOM 725 O O . ASP A 1 90 ? -13.187 2.061 4.254 1.00 98.12 90 ASP A O 1
ATOM 729 N N . LYS A 1 91 ? -12.086 0.263 3.464 1.00 97.62 91 LYS A N 1
ATOM 730 C CA . LYS A 1 91 ? -12.324 -0.574 4.653 1.00 97.62 91 LYS A CA 1
ATOM 731 C C . LYS A 1 91 ? -11.735 0.062 5.914 1.00 97.62 91 LYS A C 1
ATOM 733 O O . LYS A 1 91 ? -12.437 0.164 6.917 1.00 97.62 91 LYS A O 1
ATOM 738 N N . LEU A 1 92 ? -10.484 0.524 5.863 1.00 98.00 92 LEU A N 1
ATOM 739 C CA . LEU A 1 92 ? -9.807 1.174 6.990 1.00 98.00 92 LEU A CA 1
ATOM 740 C C . LEU A 1 92 ? -10.518 2.462 7.423 1.00 98.00 92 LEU A C 1
ATOM 742 O O . LEU A 1 92 ? -10.747 2.680 8.614 1.00 98.00 92 LEU A O 1
ATOM 746 N N . ARG A 1 93 ? -10.896 3.317 6.465 1.00 97.94 93 ARG A N 1
ATOM 747 C CA . ARG A 1 93 ? -11.616 4.573 6.734 1.00 97.94 93 ARG A CA 1
ATOM 748 C C . ARG A 1 93 ? -12.999 4.317 7.319 1.00 97.94 93 ARG A C 1
ATOM 750 O O . ARG A 1 93 ? -13.382 4.998 8.270 1.00 97.94 93 ARG A O 1
ATOM 757 N N . LYS A 1 94 ? -13.718 3.324 6.795 1.00 97.38 94 LYS A N 1
ATOM 758 C CA . LYS A 1 94 ? -15.009 2.891 7.331 1.00 97.38 94 LYS A CA 1
ATOM 759 C C . LYS A 1 94 ? -14.863 2.365 8.759 1.00 97.38 94 LYS A C 1
ATOM 761 O O . LYS A 1 94 ? -15.563 2.834 9.649 1.00 97.38 94 LYS A O 1
ATOM 766 N N . TYR A 1 95 ? -13.900 1.476 9.000 1.00 96.38 95 TYR A N 1
ATOM 767 C CA . TYR A 1 95 ? -13.631 0.930 10.330 1.00 96.38 95 TYR A CA 1
ATOM 768 C C . TYR A 1 95 ? -13.276 2.025 11.344 1.00 96.38 95 TYR A C 1
ATOM 770 O O . TYR A 1 95 ? -13.779 2.019 12.464 1.00 96.38 95 TYR A O 1
ATOM 778 N N . LYS A 1 96 ? -12.475 3.020 10.938 1.00 95.88 96 LYS A N 1
ATOM 779 C CA . LYS A 1 96 ? -12.165 4.204 11.756 1.00 95.88 96 LYS A CA 1
ATOM 780 C C . LYS A 1 96 ? -13.417 5.000 12.145 1.00 95.88 96 LYS A C 1
ATOM 782 O O . LYS A 1 96 ? -13.460 5.554 13.238 1.00 95.88 96 LYS A O 1
ATOM 787 N N . ALA A 1 97 ? -14.383 5.123 11.236 1.00 95.44 97 ALA A N 1
ATOM 788 C CA . ALA A 1 97 ? -15.582 5.932 11.438 1.00 95.44 97 ALA A CA 1
ATOM 789 C C . ALA A 1 97 ? -16.665 5.212 12.259 1.00 95.44 97 ALA A C 1
ATOM 791 O O . ALA A 1 97 ? -17.427 5.870 12.963 1.00 95.44 97 ALA A O 1
ATOM 792 N N . GLU A 1 98 ? -16.744 3.885 12.150 1.00 94.06 98 GLU A N 1
ATOM 793 C CA . GLU A 1 98 ? -17.827 3.080 12.728 1.00 94.06 98 GLU A CA 1
ATOM 794 C C . GLU A 1 98 ? -17.456 2.403 14.058 1.00 94.06 98 GLU A C 1
ATOM 796 O O . GLU A 1 98 ? -18.351 2.000 14.800 1.00 94.06 98 GLU A O 1
ATOM 801 N N . THR A 1 99 ? -16.164 2.304 14.389 1.00 92.62 99 THR A N 1
ATOM 802 C CA . THR A 1 99 ? -15.682 1.615 15.597 1.00 92.62 99 THR A CA 1
ATOM 803 C C . THR A 1 99 ? -15.229 2.607 16.671 1.00 92.62 99 THR A C 1
ATOM 805 O O . THR A 1 99 ? -14.487 3.550 16.397 1.00 92.62 99 THR A O 1
ATOM 808 N N . GLU A 1 100 ? -15.617 2.374 17.929 1.00 92.12 100 GLU A N 1
ATOM 809 C CA . GLU A 1 100 ? -15.093 3.130 19.074 1.00 92.12 100 GLU A CA 1
ATOM 810 C C . GLU A 1 100 ? -13.663 2.665 19.400 1.00 92.12 100 GLU A C 1
ATOM 812 O O . GLU A 1 100 ? -13.445 1.609 19.993 1.00 92.12 100 GLU A O 1
ATOM 817 N N . LEU A 1 101 ? -12.673 3.453 18.975 1.00 92.00 101 LEU A N 1
ATOM 818 C CA . LEU A 1 101 ? -11.252 3.143 19.137 1.00 92.00 101 LEU A CA 1
ATOM 819 C C . LEU A 1 101 ? -10.643 3.949 20.284 1.00 92.00 101 LEU A C 1
ATOM 821 O O . LEU A 1 101 ? -10.847 5.159 20.403 1.00 92.00 101 LEU A O 1
ATOM 825 N N . ASN A 1 102 ? -9.804 3.303 21.092 1.00 92.25 102 ASN A N 1
ATOM 826 C CA . ASN A 1 102 ? -8.940 4.038 22.009 1.00 92.25 102 ASN A CA 1
ATOM 827 C C . ASN A 1 102 ? -7.816 4.760 21.237 1.00 92.25 102 ASN A C 1
ATOM 829 O O . ASN A 1 102 ? -7.572 4.509 20.057 1.00 92.25 102 ASN A O 1
ATOM 833 N N . LYS A 1 103 ? -7.078 5.645 21.917 1.00 92.62 103 LYS A N 1
ATOM 834 C CA . LYS A 1 103 ? -6.022 6.456 21.286 1.00 92.62 103 LYS A CA 1
ATOM 835 C C . LYS A 1 103 ? -4.957 5.623 20.555 1.00 92.62 103 LYS A C 1
ATOM 837 O O . LYS A 1 103 ? -4.484 6.039 19.499 1.00 92.62 103 LYS A O 1
ATOM 842 N N . VAL A 1 104 ? -4.565 4.478 21.117 1.00 91.44 104 VAL A N 1
ATOM 843 C CA . VAL A 1 104 ? -3.535 3.606 20.533 1.00 91.44 104 VAL A CA 1
ATOM 844 C C . VAL A 1 104 ? -4.072 2.956 19.260 1.00 91.44 104 VAL A C 1
ATOM 846 O O . VAL A 1 104 ? -3.458 3.089 18.209 1.00 91.44 104 VAL A O 1
ATOM 849 N N . GLN A 1 105 ? -5.262 2.361 19.331 1.00 93.44 105 GLN A N 1
ATOM 850 C CA . GLN A 1 105 ? -5.934 1.720 18.197 1.00 93.44 105 GLN A CA 1
ATOM 851 C C . GLN A 1 105 ? -6.221 2.709 17.058 1.00 93.44 105 GLN A C 1
ATOM 853 O O . GLN A 1 105 ? -5.982 2.402 15.892 1.00 93.44 105 GLN A O 1
ATOM 858 N N . LEU A 1 106 ? -6.676 3.920 17.390 1.00 95.12 106 LEU A N 1
ATOM 859 C CA . LEU A 1 106 ? -6.893 4.993 16.421 1.00 95.12 106 LEU A CA 1
ATOM 860 C C . LEU A 1 106 ? -5.593 5.365 15.701 1.00 95.12 106 LEU A C 1
ATOM 862 O O . LEU A 1 106 ? -5.579 5.465 14.477 1.00 95.12 106 LEU A O 1
ATOM 866 N N . THR A 1 107 ? -4.499 5.516 16.454 1.00 94.19 107 THR A N 1
ATOM 867 C CA . THR A 1 107 ? -3.172 5.798 15.884 1.00 94.19 107 THR A CA 1
ATOM 868 C C . THR A 1 107 ? -2.736 4.675 14.942 1.00 94.19 107 THR A C 1
ATOM 870 O O . THR A 1 107 ? -2.219 4.953 13.862 1.00 94.19 107 THR A O 1
ATOM 873 N N . SER A 1 108 ? -2.975 3.413 15.310 1.00 94.81 108 SER A N 1
ATOM 874 C CA . SER A 1 108 ? -2.661 2.262 14.461 1.00 94.81 108 SER A CA 1
ATOM 875 C C . SER A 1 108 ? -3.427 2.290 13.137 1.00 94.81 108 SER A C 1
ATOM 877 O O . SER A 1 108 ? -2.825 2.152 12.074 1.00 94.81 108 SER A O 1
ATOM 879 N N . ILE A 1 109 ? -4.738 2.545 13.180 1.00 97.06 109 ILE A N 1
ATOM 880 C CA . ILE A 1 109 ? -5.566 2.666 11.973 1.00 97.06 109 ILE A CA 1
ATOM 881 C C . ILE A 1 109 ? -5.131 3.859 11.109 1.00 97.06 109 ILE A C 1
ATOM 883 O O . ILE A 1 109 ? -5.035 3.733 9.891 1.00 97.06 109 ILE A O 1
ATOM 887 N N . GLU A 1 110 ? -4.809 5.011 11.704 1.00 96.31 110 GLU A N 1
ATOM 888 C CA . GLU A 1 110 ? -4.315 6.178 10.957 1.00 96.31 110 GLU A CA 1
ATOM 889 C C . GLU A 1 110 ? -2.973 5.922 10.265 1.00 96.31 110 GLU A C 1
ATOM 891 O O . GLU A 1 110 ? -2.767 6.369 9.133 1.00 96.31 110 GLU A O 1
ATOM 896 N N . ARG A 1 111 ? -2.078 5.162 10.903 1.00 95.44 111 ARG A N 1
ATOM 897 C CA . ARG A 1 111 ? -0.827 4.718 10.279 1.00 95.44 111 ARG A CA 1
ATOM 898 C C . ARG A 1 111 ? -1.083 3.790 9.102 1.00 95.44 111 ARG A C 1
ATOM 900 O O . ARG A 1 111 ? -0.478 3.997 8.057 1.00 95.44 111 ARG A O 1
ATOM 907 N N . LEU A 1 112 ? -1.997 2.828 9.239 1.00 97.62 112 LEU A N 1
ATOM 908 C CA . LEU A 1 112 ? -2.370 1.924 8.146 1.00 97.62 112 LEU A CA 1
ATOM 909 C C . LEU A 1 112 ? -2.979 2.690 6.963 1.00 97.62 112 LEU A C 1
ATOM 911 O O . LEU A 1 112 ? -2.573 2.461 5.828 1.00 97.62 112 LEU A O 1
ATOM 915 N N . ILE A 1 113 ? -3.857 3.668 7.216 1.00 97.88 113 ILE A N 1
ATOM 916 C CA . ILE A 1 113 ? -4.390 4.558 6.167 1.00 97.88 113 ILE A CA 1
ATOM 917 C C . ILE A 1 113 ? -3.247 5.318 5.480 1.00 97.88 113 ILE A C 1
ATOM 919 O O . ILE A 1 113 ? -3.151 5.338 4.254 1.00 97.88 113 ILE A O 1
ATOM 923 N N . THR A 1 114 ? -2.335 5.898 6.259 1.00 96.25 114 THR A N 1
ATOM 924 C CA . THR A 1 114 ? -1.184 6.633 5.714 1.00 96.25 114 THR A CA 1
ATOM 925 C C . THR A 1 114 ? -0.284 5.721 4.874 1.00 96.25 114 THR A C 1
ATOM 927 O O . THR A 1 114 ? 0.138 6.103 3.784 1.00 96.25 114 THR A O 1
ATOM 930 N N . ALA A 1 115 ? -0.033 4.491 5.330 1.00 95.88 115 ALA A N 1
ATOM 931 C CA . ALA A 1 115 ? 0.720 3.492 4.581 1.00 95.88 115 ALA A CA 1
ATOM 932 C C . ALA A 1 115 ? 0.023 3.156 3.254 1.00 95.88 115 ALA A C 1
ATOM 934 O O . ALA A 1 115 ? 0.683 3.148 2.217 1.00 95.88 115 ALA A O 1
ATOM 935 N N . THR A 1 116 ? -1.305 2.976 3.244 1.00 97.06 116 THR A N 1
ATOM 936 C CA . THR A 1 116 ? -2.055 2.744 1.996 1.00 97.06 116 THR A CA 1
ATOM 937 C C . THR A 1 116 ? -1.964 3.915 1.017 1.00 97.06 116 THR A C 1
ATOM 939 O O . THR A 1 116 ? -1.807 3.683 -0.180 1.00 97.06 116 THR A O 1
ATOM 942 N N . SER A 1 117 ? -1.952 5.164 1.494 1.00 95.94 117 SER A N 1
ATOM 943 C CA . SER A 1 117 ? -1.735 6.331 0.629 1.00 95.94 117 SER A CA 1
ATOM 944 C C . SER A 1 117 ? -0.318 6.377 0.040 1.00 95.94 117 SER A C 1
ATOM 946 O O . SER A 1 117 ? -0.140 6.789 -1.102 1.00 95.94 117 SER A O 1
ATOM 948 N N . TYR A 1 118 ? 0.706 5.913 0.765 1.00 95.00 118 TYR A N 1
ATOM 949 C CA . TYR A 1 118 ? 2.044 5.761 0.181 1.00 95.00 118 TYR A CA 1
ATOM 950 C C . TYR A 1 118 ? 2.119 4.616 -0.836 1.00 95.00 118 TYR A C 1
ATOM 952 O O . TYR A 1 118 ? 2.835 4.748 -1.828 1.00 95.00 118 TYR A O 1
ATOM 960 N N . LEU A 1 119 ? 1.367 3.525 -0.645 1.00 96.38 119 LEU A N 1
ATOM 961 C CA . LEU A 1 119 ? 1.258 2.464 -1.654 1.00 96.38 119 LEU A CA 1
ATOM 962 C C . LEU A 1 119 ? 0.660 2.988 -2.966 1.00 96.38 119 LEU A C 1
ATOM 964 O O . LEU A 1 119 ? 1.120 2.587 -4.031 1.00 96.38 119 LEU A O 1
ATOM 968 N N . ASP A 1 120 ? -0.294 3.921 -2.911 1.00 96.88 120 ASP A N 1
ATOM 969 C CA . ASP A 1 120 ? -0.813 4.597 -4.109 1.00 96.88 120 ASP A CA 1
ATOM 970 C C . ASP A 1 120 ? 0.267 5.342 -4.888 1.00 96.88 120 ASP A C 1
ATOM 972 O O . ASP A 1 120 ? 0.414 5.185 -6.102 1.00 96.88 120 ASP A O 1
ATOM 976 N N . LEU A 1 121 ? 1.055 6.141 -4.166 1.00 93.56 121 LEU A N 1
ATOM 977 C CA . LEU A 1 121 ? 2.146 6.900 -4.757 1.00 93.56 121 LEU A CA 1
ATOM 978 C C . LEU A 1 121 ? 3.150 5.956 -5.427 1.00 93.56 121 LEU A C 1
ATOM 980 O O . LEU A 1 121 ? 3.569 6.210 -6.555 1.00 93.56 121 LEU A O 1
ATOM 984 N N . ILE A 1 122 ? 3.472 4.834 -4.773 1.00 94.00 122 ILE A N 1
ATOM 985 C CA . ILE A 1 122 ? 4.347 3.801 -5.336 1.00 94.00 122 ILE A CA 1
ATOM 986 C C . ILE A 1 122 ? 3.740 3.207 -6.611 1.00 94.00 122 ILE A C 1
ATOM 988 O O . ILE A 1 122 ? 4.429 3.125 -7.626 1.00 94.00 122 ILE A O 1
ATOM 992 N N . ILE A 1 123 ? 2.461 2.819 -6.600 1.00 96.56 123 ILE A N 1
ATOM 993 C CA . ILE A 1 123 ? 1.776 2.255 -7.774 1.00 96.56 123 ILE A CA 1
ATOM 994 C C . ILE A 1 123 ? 1.781 3.254 -8.938 1.00 96.56 123 ILE A C 1
ATOM 996 O O . ILE A 1 123 ? 2.123 2.888 -10.065 1.00 96.56 123 ILE A O 1
ATOM 1000 N N . THR A 1 124 ? 1.451 4.516 -8.674 1.00 95.94 124 THR A N 1
ATOM 1001 C CA . THR A 1 124 ? 1.397 5.589 -9.678 1.00 95.94 124 THR A CA 1
ATOM 1002 C C . THR A 1 124 ? 2.765 5.834 -10.315 1.00 95.94 124 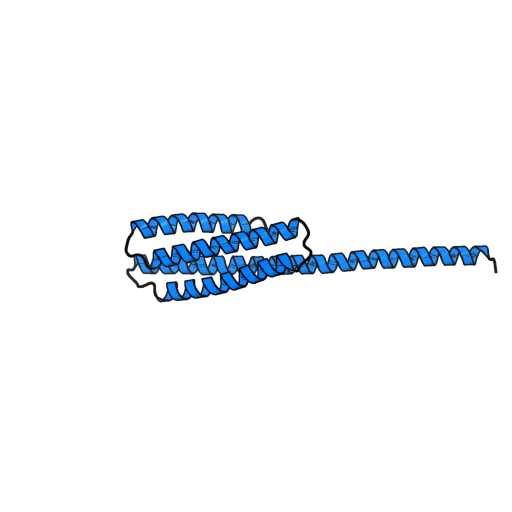THR A C 1
ATOM 1004 O O . THR A 1 124 ? 2.903 5.883 -11.544 1.00 95.94 124 THR A O 1
ATOM 1007 N N . ASN A 1 125 ? 3.803 5.922 -9.488 1.00 92.69 125 ASN A N 1
ATOM 1008 C CA . ASN A 1 125 ? 5.169 6.148 -9.942 1.00 92.69 125 ASN A CA 1
ATOM 1009 C C . ASN A 1 125 ? 5.749 4.925 -10.656 1.00 92.69 125 ASN A C 1
ATOM 1011 O O . ASN A 1 125 ? 6.427 5.085 -11.665 1.00 92.69 125 ASN A O 1
ATOM 1015 N N . LEU A 1 126 ? 5.481 3.702 -10.180 1.00 93.69 126 LEU A N 1
ATOM 1016 C CA . LEU A 1 126 ? 5.879 2.476 -10.881 1.00 93.69 126 LEU A CA 1
ATOM 1017 C C . LEU A 1 126 ? 5.192 2.371 -12.241 1.00 93.69 126 LEU A C 1
ATOM 1019 O O . LEU A 1 126 ? 5.850 2.065 -13.228 1.00 93.69 126 LEU A O 1
ATOM 1023 N N . THR A 1 127 ? 3.899 2.679 -12.320 1.00 95.38 127 THR A N 1
ATOM 1024 C CA . THR A 1 127 ? 3.154 2.682 -13.588 1.00 95.38 127 THR A CA 1
ATOM 1025 C C . THR A 1 127 ? 3.779 3.664 -14.578 1.00 95.38 127 THR A C 1
ATOM 1027 O O . THR A 1 127 ? 4.052 3.301 -15.725 1.00 95.38 127 THR A O 1
ATOM 1030 N N . SER A 1 128 ? 4.080 4.881 -14.120 1.00 93.75 128 SER A N 1
ATOM 1031 C CA . SER A 1 128 ? 4.755 5.906 -14.925 1.00 93.75 128 SER A CA 1
ATOM 1032 C C . SER A 1 128 ? 6.169 5.479 -15.333 1.00 93.75 128 SER A C 1
ATOM 1034 O O . SER A 1 128 ? 6.556 5.640 -16.487 1.00 93.75 128 SER A O 1
ATOM 1036 N N . CYS A 1 129 ? 6.924 4.863 -14.420 1.00 91.50 129 CYS A N 1
ATOM 1037 C CA . CYS A 1 129 ? 8.279 4.380 -14.670 1.00 91.50 129 CYS A CA 1
ATOM 1038 C C . CYS A 1 129 ? 8.293 3.279 -15.735 1.00 91.50 129 CYS A C 1
ATOM 1040 O O . CYS A 1 129 ? 9.053 3.357 -16.695 1.00 91.50 129 CYS A O 1
ATOM 1042 N N . LEU A 1 130 ? 7.433 2.267 -15.595 1.00 91.38 130 LEU A N 1
ATOM 1043 C CA . LEU A 1 130 ? 7.377 1.120 -16.505 1.00 91.38 130 LEU A CA 1
ATOM 1044 C C . LEU A 1 130 ? 6.789 1.463 -17.882 1.00 91.38 130 LEU A C 1
ATOM 1046 O O . LEU A 1 130 ? 6.960 0.683 -18.818 1.00 91.38 130 LEU A O 1
ATOM 1050 N N . SER A 1 131 ? 6.110 2.607 -17.999 1.00 91.75 131 SER A N 1
ATOM 1051 C CA . SER A 1 131 ? 5.567 3.128 -19.262 1.00 91.75 131 SER A CA 1
ATOM 1052 C C . SER A 1 131 ? 6.482 4.158 -19.933 1.00 91.75 131 SER A C 1
ATOM 1054 O O . SER A 1 131 ? 6.279 4.489 -21.100 1.00 91.75 131 SER A O 1
ATOM 1056 N N . SER A 1 132 ? 7.462 4.699 -19.204 1.00 89.19 132 SER A N 1
ATOM 1057 C CA . SER A 1 132 ? 8.401 5.687 -19.728 1.00 89.19 132 SER A CA 1
ATOM 1058 C C . SER A 1 132 ? 9.473 5.015 -20.583 1.00 89.19 132 SER A C 1
ATOM 1060 O O . SER A 1 132 ? 9.916 3.912 -20.274 1.00 89.19 132 SER A O 1
ATOM 1062 N 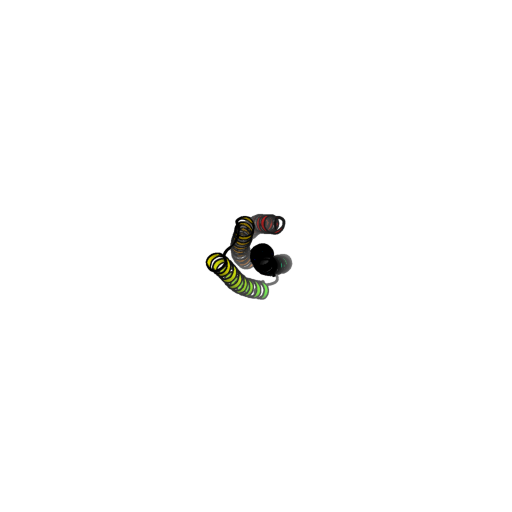N . ASN A 1 133 ? 9.931 5.714 -21.621 1.00 83.50 133 ASN A N 1
ATOM 1063 C CA . ASN A 1 133 ? 11.111 5.341 -22.408 1.00 83.50 133 ASN A CA 1
ATOM 1064 C C . ASN A 1 133 ? 12.327 6.225 -22.080 1.00 83.50 133 ASN A C 1
ATOM 1066 O O . ASN A 1 133 ? 13.375 6.080 -22.704 1.00 83.50 133 ASN A O 1
ATOM 1070 N N . GLU A 1 134 ? 12.191 7.160 -21.134 1.00 86.44 134 GLU A N 1
ATOM 1071 C CA . GLU A 1 134 ? 13.229 8.121 -20.761 1.00 86.44 134 GLU A CA 1
ATOM 1072 C C . GLU A 1 134 ? 13.977 7.648 -19.503 1.00 86.44 134 GLU A C 1
ATOM 1074 O O . GLU A 1 134 ? 13.400 7.665 -18.410 1.00 86.44 134 GLU A O 1
ATOM 1079 N N . PRO A 1 135 ? 15.267 7.268 -19.608 1.00 81.25 135 PRO A N 1
ATOM 1080 C CA . PRO A 1 135 ? 16.007 6.687 -18.484 1.00 81.25 135 PRO A CA 1
ATOM 1081 C C . PRO A 1 135 ? 16.119 7.602 -17.261 1.00 81.25 135 PRO A C 1
ATOM 1083 O O . PRO A 1 135 ? 16.104 7.126 -16.128 1.00 81.25 135 PRO A O 1
ATOM 1086 N N . LEU A 1 136 ? 16.215 8.918 -17.477 1.00 85.62 136 LEU A N 1
ATOM 1087 C CA . LEU A 1 136 ? 16.287 9.889 -16.384 1.00 85.62 136 LEU A CA 1
ATOM 1088 C C . LEU A 1 136 ? 14.978 9.925 -15.583 1.00 85.62 136 LEU A C 1
ATOM 1090 O O . LEU A 1 136 ? 15.008 9.821 -14.360 1.00 85.62 136 LEU A O 1
ATOM 1094 N N . VAL A 1 137 ? 13.835 9.976 -16.274 1.00 85.19 137 VAL A N 1
ATOM 1095 C CA . VAL A 1 137 ? 12.503 9.940 -15.650 1.00 85.19 137 VAL A CA 1
ATOM 1096 C C . VAL A 1 137 ? 12.304 8.634 -14.881 1.00 85.19 137 VAL A C 1
ATOM 1098 O O . VAL A 1 137 ? 11.820 8.637 -13.751 1.00 85.19 137 VAL A O 1
ATOM 1101 N N . GLN A 1 138 ? 12.716 7.506 -15.461 1.00 79.81 138 GLN A N 1
ATOM 1102 C CA . GLN A 1 138 ? 12.655 6.207 -14.787 1.00 79.81 138 GLN A CA 1
ATOM 1103 C C . GLN A 1 138 ? 13.485 6.193 -13.494 1.00 79.81 138 GLN A C 1
ATOM 1105 O O . GLN A 1 138 ? 13.008 5.716 -12.466 1.00 79.81 138 GLN A O 1
ATOM 1110 N N . TYR A 1 139 ? 14.699 6.751 -13.516 1.00 79.69 139 TYR A N 1
ATOM 1111 C CA . TYR A 1 139 ? 15.552 6.849 -12.332 1.00 79.69 139 TYR A CA 1
ATOM 1112 C C . TYR A 1 139 ? 14.920 7.703 -11.220 1.00 79.69 139 TYR A C 1
ATOM 1114 O O . TYR A 1 139 ? 14.873 7.273 -10.067 1.00 79.69 139 TYR A O 1
ATOM 1122 N N . GLU A 1 140 ? 14.391 8.882 -11.552 1.00 83.56 140 GLU A N 1
ATOM 1123 C CA . GLU A 1 140 ? 13.748 9.783 -10.583 1.00 83.56 140 GLU A CA 1
ATOM 1124 C C . GLU A 1 140 ? 12.513 9.146 -9.924 1.00 83.56 140 GLU A C 1
ATOM 1126 O O . GLU A 1 140 ? 12.321 9.232 -8.703 1.00 83.56 140 GLU A O 1
ATOM 1131 N N . LEU A 1 141 ? 11.696 8.443 -10.713 1.00 84.62 141 LEU A N 1
ATOM 1132 C CA . LEU A 1 141 ? 10.524 7.723 -10.217 1.00 84.62 141 LEU A CA 1
ATOM 1133 C C . LEU A 1 141 ? 10.915 6.541 -9.317 1.00 84.62 141 LEU A C 1
ATOM 1135 O O . LEU A 1 141 ? 10.297 6.339 -8.271 1.00 84.62 141 LEU A O 1
ATOM 1139 N N . LEU A 1 142 ? 11.968 5.792 -9.664 1.00 81.62 142 LEU A N 1
ATOM 1140 C CA . LEU A 1 142 ? 12.496 4.716 -8.816 1.00 81.62 142 LEU A CA 1
ATOM 1141 C C . LEU A 1 142 ? 13.059 5.248 -7.493 1.00 81.62 142 LEU A C 1
ATOM 1143 O O . LEU A 1 142 ? 12.805 4.656 -6.443 1.00 81.62 142 LEU A O 1
ATOM 1147 N N . ALA A 1 143 ? 13.770 6.378 -7.517 1.00 78.00 143 ALA A N 1
ATOM 1148 C CA . ALA A 1 143 ? 14.272 7.024 -6.306 1.00 78.00 143 ALA A CA 1
ATOM 1149 C C . ALA A 1 143 ? 13.121 7.455 -5.381 1.00 78.00 143 ALA A C 1
ATOM 1151 O O . ALA A 1 143 ? 13.159 7.202 -4.175 1.00 78.00 143 ALA A O 1
ATOM 1152 N N . THR A 1 144 ? 12.058 8.027 -5.953 1.00 80.56 144 THR A N 1
ATOM 1153 C CA . THR A 1 144 ? 10.849 8.401 -5.205 1.00 80.56 144 THR A CA 1
ATOM 1154 C C . THR A 1 144 ? 10.174 7.171 -4.596 1.00 80.56 144 THR A C 1
ATOM 1156 O O . THR A 1 144 ? 9.836 7.172 -3.413 1.00 80.56 144 THR A O 1
ATOM 1159 N N . ASN A 1 145 ? 10.063 6.080 -5.359 1.00 85.88 145 ASN A N 1
ATOM 1160 C CA . ASN A 1 145 ? 9.505 4.816 -4.876 1.00 85.88 145 ASN A CA 1
ATOM 1161 C C . ASN A 1 145 ? 10.305 4.202 -3.733 1.00 85.88 145 ASN A C 1
ATOM 1163 O O . ASN A 1 145 ? 9.707 3.671 -2.798 1.00 85.88 145 ASN A O 1
ATOM 1167 N N . ALA A 1 146 ? 11.635 4.291 -3.771 1.00 79.06 146 ALA A N 1
ATOM 1168 C CA . ALA A 1 146 ? 12.479 3.805 -2.685 1.00 79.06 146 ALA A CA 1
ATOM 1169 C C . ALA A 1 146 ? 12.190 4.556 -1.374 1.00 79.06 146 ALA A C 1
ATOM 1171 O O . ALA A 1 146 ? 12.033 3.925 -0.327 1.00 79.06 146 ALA A O 1
ATOM 1172 N N . VAL A 1 147 ? 12.043 5.886 -1.437 1.00 83.12 147 VAL A N 1
ATOM 1173 C CA . VAL A 1 147 ? 11.679 6.713 -0.274 1.00 83.12 147 VAL A CA 1
ATOM 1174 C C . VAL A 1 147 ? 10.271 6.381 0.220 1.00 83.12 147 VAL A C 1
ATOM 1176 O O . VAL A 1 147 ? 10.075 6.172 1.415 1.00 83.12 147 VAL A O 1
ATOM 1179 N N . SER A 1 148 ? 9.285 6.282 -0.674 1.00 84.62 148 SER A N 1
ATOM 1180 C CA . SER A 1 148 ? 7.913 5.933 -0.288 1.00 84.62 148 SER A CA 1
ATOM 1181 C C . SER A 1 148 ? 7.828 4.543 0.345 1.00 84.62 148 SER A C 1
ATOM 1183 O O . SER A 1 148 ? 7.167 4.380 1.367 1.00 84.62 148 SER A O 1
ATOM 1185 N N . ASN A 1 149 ? 8.535 3.550 -0.199 1.00 82.19 149 ASN A N 1
ATOM 1186 C CA . ASN A 1 149 ? 8.569 2.203 0.370 1.00 82.19 149 ASN A CA 1
ATOM 1187 C C . ASN A 1 149 ? 9.244 2.186 1.748 1.00 82.19 149 ASN A C 1
ATOM 1189 O O . ASN A 1 149 ? 8.768 1.509 2.655 1.00 82.19 149 ASN A O 1
ATOM 1193 N N . PHE A 1 150 ? 10.310 2.968 1.937 1.00 85.31 150 PHE A N 1
ATOM 1194 C CA . PHE A 1 150 ? 10.926 3.146 3.252 1.00 85.31 150 PHE A CA 1
ATOM 1195 C C . PHE A 1 150 ? 9.935 3.716 4.280 1.00 85.31 150 PHE A C 1
ATOM 1197 O O . PHE A 1 150 ? 9.855 3.209 5.396 1.00 85.31 150 PHE A O 1
ATOM 1204 N N . LEU A 1 151 ? 9.130 4.714 3.901 1.00 86.94 151 LEU A N 1
ATOM 1205 C CA . LEU A 1 151 ? 8.103 5.283 4.781 1.00 86.94 151 LEU A CA 1
ATOM 1206 C C . LEU A 1 151 ? 6.999 4.272 5.120 1.00 86.94 151 LEU A C 1
ATOM 1208 O O . LEU A 1 151 ? 6.573 4.210 6.271 1.00 86.94 151 LEU A O 1
ATOM 1212 N N . VAL A 1 152 ? 6.570 3.447 4.157 1.00 88.50 152 VAL A N 1
ATOM 1213 C CA . VAL A 1 152 ? 5.626 2.347 4.423 1.00 88.50 152 VAL A CA 1
ATOM 1214 C C . VAL A 1 152 ? 6.200 1.390 5.466 1.00 88.50 152 VAL A C 1
ATOM 1216 O O . VAL A 1 152 ? 5.520 1.091 6.442 1.00 88.50 152 VAL A O 1
ATOM 1219 N N . LEU A 1 153 ? 7.456 0.962 5.312 1.00 86.56 153 LEU A N 1
ATOM 1220 C CA . LEU A 1 153 ? 8.108 0.072 6.277 1.00 86.56 153 LEU A CA 1
ATOM 1221 C C . LEU A 1 153 ? 8.175 0.695 7.676 1.00 86.56 153 LEU A C 1
ATOM 1223 O O . LEU A 1 153 ? 7.796 0.044 8.640 1.00 86.56 153 LEU A O 1
ATOM 1227 N N . GLN A 1 154 ? 8.543 1.973 7.802 1.00 87.06 154 GLN A N 1
ATOM 1228 C CA . GLN A 1 154 ? 8.551 2.658 9.102 1.00 87.06 154 GLN A CA 1
ATOM 1229 C C . GLN A 1 154 ? 7.166 2.714 9.766 1.00 87.06 154 GLN A C 1
ATOM 1231 O O . GLN A 1 154 ? 7.046 2.590 10.988 1.00 87.06 154 GLN A O 1
ATOM 1236 N N . LEU A 1 155 ? 6.110 2.916 8.976 1.00 87.31 155 LEU A N 1
ATOM 1237 C CA . LEU A 1 155 ? 4.737 2.935 9.481 1.00 87.31 155 LEU A CA 1
ATOM 1238 C C . LEU A 1 155 ? 4.273 1.545 9.933 1.00 87.31 155 LEU A C 1
ATOM 1240 O O . LEU A 1 155 ? 3.512 1.454 10.894 1.00 87.31 155 LEU A O 1
ATOM 1244 N N . LEU A 1 156 ? 4.743 0.488 9.266 1.00 85.62 156 LEU A N 1
ATOM 1245 C CA . LEU A 1 156 ? 4.411 -0.899 9.583 1.00 85.62 156 LEU A CA 1
ATOM 1246 C C . LEU A 1 156 ? 5.240 -1.457 10.754 1.00 85.62 156 LEU A C 1
ATOM 1248 O O . LEU A 1 156 ? 4.682 -2.120 11.617 1.00 85.62 156 LEU A O 1
ATOM 1252 N N . ASP A 1 157 ? 6.532 -1.151 10.851 1.00 77.88 157 ASP A N 1
ATOM 1253 C CA . ASP A 1 157 ? 7.427 -1.666 11.905 1.00 77.88 157 ASP A CA 1
ATOM 1254 C C . ASP A 1 157 ? 7.110 -1.118 13.310 1.00 77.88 157 ASP A C 1
ATOM 1256 O O . ASP A 1 157 ? 7.671 -1.567 14.309 1.00 77.88 157 ASP A O 1
ATOM 1260 N N . THR A 1 158 ? 6.235 -0.115 13.404 1.00 65.31 158 THR A N 1
ATOM 1261 C CA . THR A 1 158 ? 5.864 0.548 14.664 1.00 65.31 158 THR A CA 1
ATOM 1262 C C . THR A 1 158 ? 4.486 0.138 15.194 1.00 65.31 158 THR A C 1
ATOM 1264 O O . THR A 1 158 ? 3.988 0.780 16.130 1.00 65.31 158 THR A O 1
ATOM 1267 N N . LEU A 1 159 ? 3.873 -0.885 14.588 1.00 60.41 159 LEU A N 1
ATOM 1268 C CA . LEU A 1 159 ? 2.609 -1.523 14.980 1.00 60.41 159 LEU A CA 1
ATOM 1269 C C . LEU A 1 159 ? 2.864 -2.808 15.774 1.00 60.41 159 LEU A C 1
ATOM 1271 O O . LEU A 1 159 ? 2.131 -2.999 16.770 1.00 60.41 159 LEU A O 1
#

Radius of gyration: 26.28 Å; chains: 1; bounding box: 53×26×88 Å

pLDDT: mean 85.22, std 13.58, range [49.78, 98.12]